Protein AF-A0A929HWM4-F1 (afdb_monomer)

Foldseek 3Di:
DDDQDDDDDDPDADDPVDPVDRVPDDDDDPVVVCVSVVNPPDDPDDDDDDPDPVCQVVVLVVVCVVVDPVDDRDTPCRVPVVVVVVVVVVVVVVVVVVVVVVVVVVVVLVVVLVVVCVVCVVVVVVCVVVPDDPVNVVVVSVVVSVVVVVVD

Solvent-accessible surface area (backbone atoms only — not comparable to full-atom values): 9614 Å² total; per-residue (Å²): 133,83,86,85,84,80,91,78,84,84,88,77,87,79,82,81,89,42,68,76,54,57,77,71,62,83,89,74,58,67,68,60,50,21,66,73,69,72,33,81,97,58,73,98,72,84,89,80,87,69,96,48,79,87,48,42,70,61,50,51,50,54,50,36,69,73,62,40,87,91,50,88,79,75,52,71,57,69,76,37,43,67,62,49,51,50,54,49,50,52,53,48,51,50,51,52,53,55,52,51,51,52,51,54,52,50,52,50,53,52,52,53,51,52,51,53,50,59,75,40,44,67,62,52,52,52,43,42,76,74,67,51,51,72,68,61,57,50,49,52,56,52,48,50,52,51,48,52,67,72,77,104

Structure (mmCIF, N/CA/C/O backbone):
data_AF-A0A929HWM4-F1
#
_entry.id   AF-A0A929HWM4-F1
#
loop_
_atom_site.group_PDB
_atom_site.id
_atom_site.type_symbol
_atom_site.label_atom_id
_atom_site.label_alt_id
_atom_site.label_comp_id
_atom_site.label_asym_id
_atom_site.label_entity_id
_atom_site.label_seq_id
_atom_site.pdbx_PDB_ins_code
_atom_site.Cartn_x
_atom_site.Cartn_y
_atom_site.Cartn_z
_atom_site.occupancy
_atom_site.B_iso_or_equiv
_atom_site.auth_seq_id
_atom_site.auth_comp_id
_atom_site.auth_asym_id
_atom_site.auth_atom_id
_atom_site.pdbx_PDB_model_num
ATOM 1 N N . MET A 1 1 ? 27.796 15.260 -32.710 1.00 50.62 1 MET A N 1
ATOM 2 C CA . MET A 1 1 ? 27.270 13.913 -33.028 1.00 50.62 1 MET A CA 1
ATOM 3 C C . MET A 1 1 ? 26.152 14.115 -34.040 1.00 50.62 1 MET A C 1
ATOM 5 O O . MET A 1 1 ? 25.249 14.884 -33.744 1.00 50.62 1 MET A O 1
ATOM 9 N N . VAL A 1 2 ? 26.267 13.577 -35.255 1.00 69.00 2 VAL A N 1
ATOM 10 C CA . VAL A 1 2 ? 25.276 13.821 -36.322 1.00 69.00 2 VAL A CA 1
ATOM 11 C C . VAL A 1 2 ? 24.051 12.937 -36.053 1.00 69.00 2 VAL A C 1
ATOM 13 O O . VAL A 1 2 ? 24.241 11.737 -35.830 1.00 69.00 2 VAL A O 1
ATOM 16 N N . PRO A 1 3 ? 22.820 13.478 -36.028 1.00 78.19 3 PRO A N 1
ATOM 17 C CA . PRO A 1 3 ? 21.625 12.662 -35.862 1.00 78.19 3 PRO A CA 1
ATOM 18 C C . PRO A 1 3 ? 21.501 11.697 -37.042 1.00 78.19 3 PRO A C 1
ATOM 20 O O . PRO A 1 3 ? 21.547 12.097 -38.204 1.00 78.19 3 PRO A O 1
ATOM 23 N N . ARG A 1 4 ? 21.379 10.402 -36.743 1.00 76.94 4 ARG A N 1
ATOM 24 C CA . ARG A 1 4 ? 21.061 9.392 -37.752 1.00 76.94 4 ARG A CA 1
ATOM 25 C C . ARG A 1 4 ? 19.560 9.394 -37.983 1.00 76.94 4 ARG A C 1
ATOM 27 O O . ARG A 1 4 ? 18.789 9.393 -37.030 1.00 76.94 4 ARG A O 1
ATOM 34 N N . SER A 1 5 ? 19.157 9.348 -39.243 1.00 84.31 5 SER A N 1
ATOM 35 C CA . SER A 1 5 ? 17.751 9.323 -39.634 1.00 84.31 5 SER A CA 1
ATOM 36 C C . SER A 1 5 ? 17.528 8.189 -40.623 1.00 84.31 5 SER A C 1
ATOM 38 O O . SER A 1 5 ? 18.318 7.993 -41.545 1.00 84.31 5 SER A O 1
ATOM 40 N N . LYS A 1 6 ? 16.457 7.424 -40.421 1.00 86.31 6 LYS A N 1
ATOM 41 C CA . LYS A 1 6 ? 15.997 6.367 -41.324 1.00 86.31 6 LYS A CA 1
ATOM 42 C C . LYS A 1 6 ? 14.483 6.503 -41.447 1.00 86.31 6 LYS A C 1
ATOM 44 O O . LYS A 1 6 ? 13.822 6.838 -40.467 1.00 86.31 6 LYS A O 1
ATOM 49 N N . ARG A 1 7 ? 13.949 6.309 -42.653 1.00 89.19 7 ARG A N 1
ATOM 50 C CA . ARG A 1 7 ? 12.501 6.337 -42.891 1.00 89.19 7 ARG A CA 1
ATOM 51 C C . ARG A 1 7 ? 11.896 4.993 -42.491 1.00 89.19 7 ARG A C 1
ATOM 53 O O . ARG A 1 7 ? 12.480 3.954 -42.790 1.00 89.19 7 ARG A O 1
ATOM 60 N N . PHE A 1 8 ? 10.740 5.041 -41.841 1.00 89.81 8 PHE A N 1
ATOM 61 C CA . PHE A 1 8 ? 9.942 3.883 -41.450 1.00 89.81 8 PHE A CA 1
ATOM 62 C C . PHE A 1 8 ? 8.491 4.113 -41.872 1.00 89.81 8 PHE A C 1
ATOM 64 O O . PHE A 1 8 ? 8.043 5.258 -41.935 1.00 89.81 8 PHE A O 1
ATOM 71 N N . GLU A 1 9 ? 7.779 3.031 -42.163 1.00 92.12 9 GLU A N 1
ATOM 72 C CA . GLU A 1 9 ? 6.338 3.053 -42.404 1.00 92.12 9 GLU A CA 1
ATOM 73 C C . GLU A 1 9 ? 5.593 2.841 -41.082 1.00 92.12 9 GLU A C 1
ATOM 75 O O . GLU A 1 9 ? 5.966 1.979 -40.282 1.00 92.12 9 GLU A O 1
ATOM 80 N N . VAL A 1 10 ? 4.556 3.642 -40.836 1.00 92.25 10 VAL A N 1
ATOM 81 C CA . VAL A 1 10 ? 3.729 3.527 -39.630 1.00 92.25 10 VAL A CA 1
ATOM 82 C C . VAL A 1 10 ? 2.651 2.480 -39.880 1.00 92.25 10 VAL A C 1
ATOM 84 O O . VAL A 1 10 ? 1.730 2.707 -40.656 1.00 92.25 10 VAL A O 1
ATOM 87 N N . VAL A 1 11 ? 2.762 1.340 -39.200 1.00 93.44 11 VAL A N 1
ATOM 88 C CA . VAL A 1 11 ? 1.826 0.207 -39.339 1.00 93.44 11 VAL A CA 1
ATOM 89 C C . VAL A 1 11 ? 0.707 0.204 -38.292 1.00 93.44 11 VAL A C 1
ATOM 91 O O . VAL A 1 11 ? -0.231 -0.581 -38.395 1.00 93.44 11 VAL A O 1
ATOM 94 N N . GLY A 1 12 ? 0.794 1.061 -37.271 1.00 90.75 12 GLY A N 1
ATOM 95 C CA . GLY A 1 12 ? -0.195 1.143 -36.202 1.00 90.75 12 GLY A CA 1
ATOM 96 C C . GLY A 1 12 ? 0.139 2.215 -35.169 1.00 90.75 12 GLY A C 1
ATOM 97 O O . GLY A 1 12 ? 1.281 2.663 -35.065 1.00 90.75 12 GLY A O 1
ATOM 98 N N . ILE A 1 13 ? -0.879 2.609 -34.409 1.00 90.00 13 ILE A N 1
ATOM 99 C CA . ILE A 1 13 ? -0.792 3.545 -33.286 1.00 90.00 13 ILE A CA 1
ATOM 100 C C . IL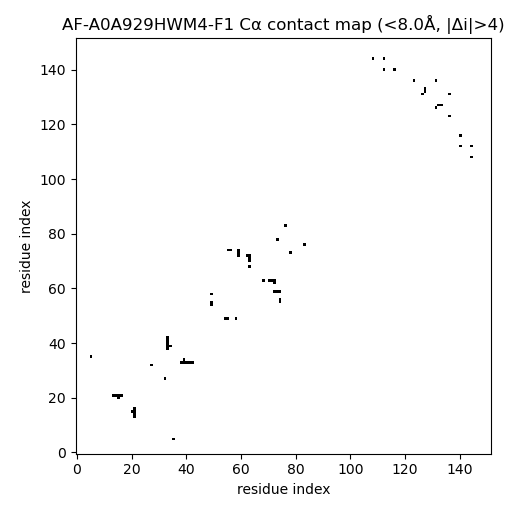E A 1 13 ? -1.372 2.821 -32.069 1.00 90.00 13 ILE A C 1
ATOM 102 O O . ILE A 1 13 ? -2.343 2.074 -32.204 1.00 90.00 13 ILE A O 1
ATOM 106 N N . PHE A 1 14 ? -0.756 3.002 -30.905 1.00 88.19 14 PHE A N 1
ATOM 107 C CA . PHE A 1 14 ? -1.223 2.436 -29.643 1.00 88.19 14 PHE A CA 1
ATOM 108 C C . PHE A 1 14 ? -1.556 3.562 -28.660 1.00 88.19 14 PHE A C 1
ATOM 110 O O . PHE A 1 14 ? -1.014 4.658 -28.771 1.00 88.19 14 PHE A O 1
ATOM 117 N N . ASP A 1 15 ? -2.444 3.262 -27.717 1.00 87.19 15 ASP A N 1
ATOM 118 C CA . ASP A 1 15 ? -2.804 4.129 -26.597 1.00 87.19 15 ASP A CA 1
ATOM 119 C C . ASP A 1 15 ? -2.548 3.341 -25.308 1.00 87.19 15 ASP A C 1
ATOM 121 O O . ASP A 1 15 ? -3.101 2.253 -25.109 1.00 87.19 15 ASP A O 1
ATOM 125 N N . SER A 1 16 ? -1.636 3.842 -24.476 1.00 79.94 16 SER A N 1
ATOM 126 C CA . SER A 1 16 ? -1.297 3.243 -23.183 1.00 79.94 16 SER A CA 1
ATOM 127 C C . SER A 1 16 ? -2.117 3.813 -22.020 1.00 79.94 1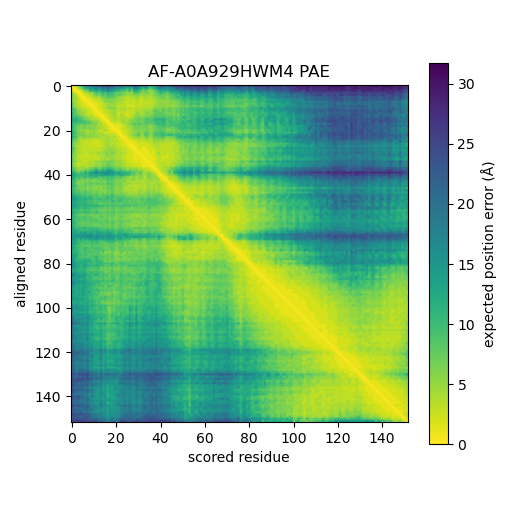6 SER A C 1
ATOM 129 O O . SER A 1 16 ? -2.003 3.320 -20.896 1.00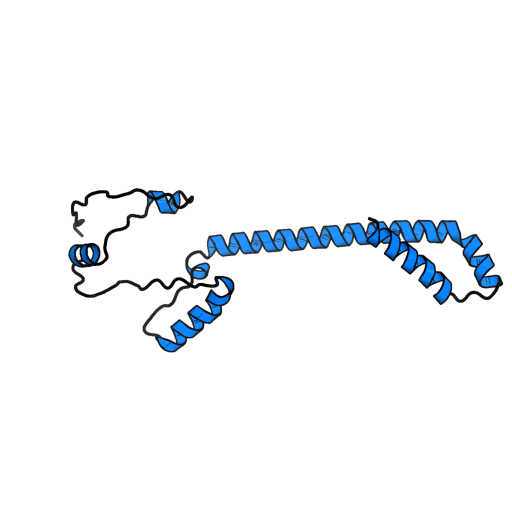 79.94 16 SER A O 1
ATOM 131 N N . GLY A 1 17 ? -2.936 4.841 -22.263 1.00 80.75 17 GLY A N 1
ATOM 132 C CA . GLY A 1 17 ? -3.660 5.611 -21.254 1.00 80.75 17 GLY A CA 1
ATOM 133 C C . GLY A 1 17 ? -2.772 6.585 -20.474 1.00 80.75 17 GLY A C 1
ATOM 134 O O . GLY A 1 17 ? -3.241 7.222 -19.529 1.00 80.75 17 GLY A O 1
ATOM 135 N N . MET A 1 18 ? -1.490 6.704 -20.837 1.00 76.69 18 MET A N 1
ATOM 136 C CA . MET A 1 18 ? -0.522 7.592 -20.200 1.00 76.69 18 MET A CA 1
ATOM 137 C C . MET A 1 18 ? 0.156 8.478 -21.248 1.00 76.69 18 MET A C 1
ATOM 139 O O . MET A 1 18 ? 1.064 8.050 -21.956 1.00 76.69 18 MET A O 1
ATOM 143 N N . TYR A 1 19 ? -0.210 9.762 -21.254 1.00 78.62 19 TYR A N 1
ATOM 144 C CA . TYR A 1 19 ? 0.280 10.754 -22.220 1.00 78.62 19 TYR A CA 1
ATOM 145 C C . TYR A 1 19 ? 1.812 10.802 -22.360 1.00 78.62 19 TYR A C 1
ATOM 147 O O . TYR A 1 19 ? 2.344 10.940 -23.462 1.00 78.62 19 TYR A O 1
ATOM 155 N N . GLU A 1 20 ? 2.546 10.672 -21.253 1.00 75.00 20 GLU A N 1
ATOM 156 C CA . GLU A 1 20 ? 4.016 10.680 -21.261 1.00 75.00 20 GLU A CA 1
ATOM 157 C C . GLU A 1 20 ? 4.609 9.515 -22.065 1.00 75.00 20 GLU A C 1
ATOM 159 O O . GLU A 1 20 ? 5.645 9.678 -22.708 1.00 75.00 20 GLU A O 1
ATOM 164 N N . TYR A 1 21 ? 3.952 8.354 -22.067 1.00 78.19 21 TYR A N 1
ATOM 165 C CA . TYR A 1 21 ? 4.379 7.185 -22.832 1.00 78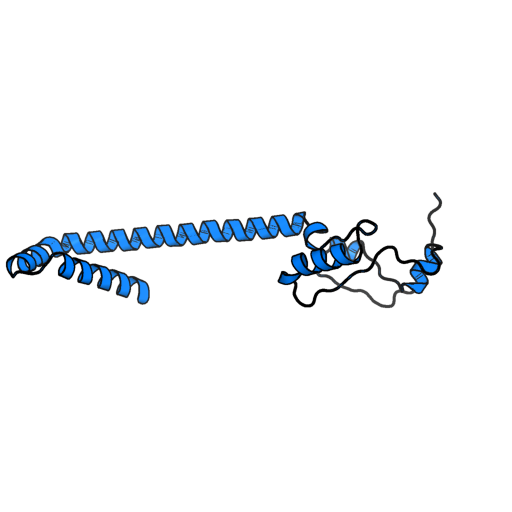.19 21 TYR A CA 1
ATOM 166 C C . TYR A 1 21 ? 3.999 7.341 -24.301 1.00 78.19 21 TYR A C 1
ATOM 168 O O . TYR A 1 21 ? 4.854 7.188 -25.172 1.00 78.19 21 TYR A O 1
ATOM 176 N N . ASP A 1 22 ? 2.754 7.727 -24.571 1.00 83.56 22 ASP A N 1
ATOM 177 C CA . ASP A 1 22 ? 2.230 7.816 -25.938 1.00 83.56 22 ASP A CA 1
ATOM 178 C C . ASP A 1 22 ? 2.922 8.915 -26.761 1.00 83.56 22 ASP A C 1
ATOM 180 O O . ASP A 1 22 ? 3.105 8.775 -27.968 1.00 83.56 22 ASP A O 1
ATOM 184 N N . SER A 1 23 ? 3.366 9.997 -26.113 1.00 83.44 23 SER A N 1
ATOM 185 C CA . SER A 1 23 ? 4.059 11.107 -26.786 1.00 83.44 23 SER A CA 1
ATOM 186 C C . SER A 1 23 ? 5.557 10.880 -27.014 1.00 83.44 23 SER A C 1
ATOM 188 O O . SER A 1 23 ? 6.162 11.602 -27.809 1.00 83.44 23 SER A O 1
ATOM 190 N N . SER A 1 24 ? 6.177 9.906 -26.337 1.00 84.94 24 SER A N 1
ATOM 191 C CA . SER A 1 24 ? 7.639 9.737 -26.338 1.00 84.94 24 SER A CA 1
ATOM 192 C C . SER A 1 24 ? 8.139 8.382 -26.843 1.00 84.94 24 SER A C 1
ATOM 194 O O . SER A 1 24 ? 9.334 8.246 -27.124 1.00 84.94 24 SER A O 1
ATOM 196 N N . LEU A 1 25 ? 7.263 7.385 -26.991 1.00 86.44 25 LEU A N 1
ATOM 197 C CA . LEU A 1 25 ? 7.644 6.030 -27.381 1.00 86.44 25 LEU A CA 1
ATOM 198 C C . LEU A 1 25 ? 7.246 5.697 -28.816 1.00 86.44 25 LEU A C 1
ATOM 200 O O . LEU A 1 25 ? 6.129 5.932 -29.261 1.00 86.44 25 LEU A O 1
ATOM 204 N N . ALA A 1 26 ? 8.171 5.049 -29.517 1.00 88.94 26 ALA A N 1
ATOM 205 C CA . ALA A 1 26 ? 7.922 4.402 -30.794 1.00 88.94 26 ALA A CA 1
ATOM 206 C C . ALA A 1 26 ? 8.525 2.995 -30.765 1.00 88.94 26 ALA A C 1
ATOM 208 O O . ALA A 1 26 ? 9.640 2.797 -30.274 1.00 88.94 26 ALA A O 1
ATOM 209 N N . TYR A 1 27 ? 7.798 2.023 -31.314 1.00 89.25 27 TYR A N 1
ATOM 210 C CA . TYR A 1 27 ? 8.259 0.643 -31.423 1.00 89.25 27 TYR A CA 1
ATOM 211 C C . TYR A 1 27 ? 8.674 0.331 -32.859 1.00 89.25 27 TYR A C 1
ATOM 213 O O . TYR A 1 27 ? 7.988 0.681 -33.815 1.00 89.25 27 TYR A O 1
ATOM 221 N N . ILE A 1 28 ? 9.799 -0.364 -32.998 1.00 91.50 28 ILE A N 1
ATOM 222 C CA . ILE A 1 28 ? 10.292 -0.920 -34.260 1.00 91.50 28 ILE A CA 1
ATOM 223 C C . ILE A 1 28 ? 10.739 -2.362 -34.019 1.00 91.50 28 ILE A C 1
ATOM 225 O O . ILE A 1 28 ? 11.000 -2.753 -32.879 1.00 91.50 28 ILE A O 1
ATOM 229 N N . SER A 1 29 ? 10.848 -3.166 -35.079 1.00 90.31 29 SER A N 1
ATOM 230 C CA . SER A 1 29 ? 11.395 -4.517 -34.936 1.00 90.31 29 SER A CA 1
ATOM 231 C C . SER A 1 29 ? 12.845 -4.471 -34.439 1.00 90.31 29 SER A C 1
ATOM 233 O O . SER A 1 29 ? 13.611 -3.568 -34.787 1.00 90.31 29 SER A O 1
ATOM 235 N N . LEU A 1 30 ? 13.232 -5.463 -33.630 1.00 88.69 30 LEU A N 1
ATOM 236 C CA . LEU A 1 30 ? 14.581 -5.551 -33.064 1.00 88.69 30 LEU A CA 1
ATOM 237 C C . LEU A 1 30 ? 15.659 -5.558 -34.157 1.00 88.69 30 LEU A C 1
ATOM 239 O O . LEU A 1 30 ? 16.656 -4.857 -34.029 1.00 88.69 30 LEU A O 1
ATOM 243 N N . ASP A 1 31 ? 15.419 -6.293 -35.241 1.00 88.69 31 ASP A N 1
ATOM 244 C CA . ASP A 1 31 ? 16.302 -6.361 -36.407 1.00 88.69 31 ASP A CA 1
ATOM 245 C C . ASP A 1 31 ? 16.545 -4.967 -37.022 1.00 88.69 31 ASP A C 1
ATOM 247 O O . ASP A 1 31 ? 17.683 -4.504 -37.151 1.00 88.69 31 ASP A O 1
ATOM 251 N N . ASN A 1 32 ? 15.468 -4.210 -37.258 1.00 89.06 32 ASN A N 1
ATOM 252 C CA . ASN A 1 32 ? 15.560 -2.840 -37.755 1.00 89.06 32 ASN A CA 1
ATOM 253 C C . ASN A 1 32 ? 16.291 -1.906 -36.780 1.00 89.06 32 ASN A C 1
ATOM 255 O O . ASN A 1 32 ? 17.065 -1.049 -37.222 1.00 89.06 32 ASN A O 1
ATOM 259 N N . ALA A 1 33 ? 16.069 -2.064 -35.472 1.00 88.62 33 ALA A N 1
ATOM 260 C CA . ALA A 1 33 ? 16.758 -1.295 -34.438 1.00 88.62 33 ALA A CA 1
ATOM 261 C C . ALA A 1 33 ? 18.265 -1.595 -34.411 1.00 88.62 33 ALA A C 1
ATOM 263 O O . ALA A 1 33 ? 19.078 -0.673 -34.328 1.00 88.62 33 ALA A O 1
ATOM 264 N N . GLN A 1 34 ? 18.650 -2.868 -34.527 1.00 89.38 34 GLN A N 1
ATOM 265 C CA . GLN A 1 34 ? 20.044 -3.315 -34.572 1.00 89.38 34 GLN A CA 1
ATOM 266 C C . GLN A 1 34 ? 20.775 -2.756 -35.793 1.00 89.38 34 GLN A C 1
ATOM 268 O O . GLN A 1 34 ? 21.866 -2.192 -35.651 1.00 89.38 34 GLN A O 1
ATOM 273 N N . HIS A 1 35 ? 20.145 -2.822 -36.969 1.00 87.12 35 HIS A N 1
ATOM 274 C CA . HIS A 1 35 ? 20.670 -2.222 -38.193 1.00 87.12 35 HIS A CA 1
ATOM 275 C C . HIS A 1 35 ? 20.798 -0.697 -38.091 1.00 87.12 35 HIS A C 1
ATOM 277 O O . HIS A 1 35 ? 21.799 -0.134 -38.525 1.00 87.12 35 HIS A O 1
ATOM 283 N N . PHE A 1 36 ? 19.819 -0.012 -37.495 1.00 86.50 36 PHE A N 1
ATOM 284 C CA . PHE A 1 36 ? 19.851 1.444 -37.329 1.00 86.50 36 PHE A CA 1
ATOM 285 C C . PHE A 1 36 ? 20.948 1.912 -36.353 1.00 86.50 36 PHE A C 1
ATOM 287 O O . PHE A 1 36 ? 21.641 2.907 -36.601 1.00 86.50 36 PHE A O 1
ATOM 294 N N . LEU A 1 37 ? 21.148 1.169 -35.261 1.00 84.94 37 LEU A N 1
ATOM 295 C CA . LEU A 1 37 ? 22.121 1.475 -34.209 1.00 84.94 37 LEU A CA 1
ATOM 296 C C . LEU A 1 37 ? 23.534 0.930 -34.488 1.00 84.94 37 LEU A C 1
ATOM 298 O O . LEU A 1 37 ? 24.415 1.111 -33.649 1.00 84.94 37 LEU A O 1
ATOM 302 N N . ASN A 1 38 ? 23.772 0.285 -35.639 1.00 83.62 38 ASN A N 1
ATOM 303 C CA . ASN A 1 38 ? 25.013 -0.440 -35.959 1.00 83.62 38 ASN A CA 1
ATOM 304 C C . ASN A 1 38 ? 25.427 -1.444 -34.865 1.00 83.62 38 ASN A C 1
ATOM 306 O O . ASN A 1 38 ? 26.610 -1.598 -34.560 1.00 83.62 38 ASN A O 1
ATOM 310 N N . LYS A 1 39 ? 24.455 -2.118 -34.249 1.00 80.06 39 LYS A N 1
ATOM 311 C CA . LYS A 1 39 ? 24.692 -3.127 -33.212 1.00 80.06 39 LYS A CA 1
ATOM 312 C C . LYS A 1 39 ? 24.250 -4.493 -33.713 1.00 80.06 39 LYS A C 1
ATOM 314 O O . LYS A 1 39 ? 23.148 -4.940 -33.416 1.00 80.06 39 LYS A O 1
ATOM 319 N N . SER A 1 40 ? 25.118 -5.149 -34.477 1.00 77.00 40 SER A N 1
ATOM 320 C CA . SER A 1 40 ? 24.863 -6.499 -34.982 1.00 77.00 40 SER A CA 1
ATOM 321 C C . SER A 1 40 ? 24.803 -7.496 -33.823 1.00 77.00 40 SER A C 1
ATOM 323 O O . SER A 1 40 ? 25.749 -7.591 -33.042 1.00 77.00 40 SER A O 1
ATOM 325 N N . ASN A 1 41 ? 23.696 -8.235 -33.716 1.00 81.06 41 ASN A N 1
ATOM 326 C CA . ASN A 1 41 ? 23.499 -9.312 -32.740 1.00 81.06 41 ASN A CA 1
ATOM 327 C C . ASN A 1 41 ? 23.647 -8.903 -31.256 1.00 81.06 41 ASN A C 1
ATOM 329 O O . ASN A 1 41 ? 24.045 -9.709 -30.417 1.00 81.06 41 ASN A O 1
ATOM 333 N N . ALA A 1 42 ? 23.331 -7.651 -30.911 1.00 82.75 42 ALA A N 1
ATOM 334 C CA . ALA A 1 42 ? 23.348 -7.176 -29.528 1.00 82.75 42 ALA A CA 1
ATOM 335 C C . ALA A 1 42 ? 22.016 -6.520 -29.147 1.00 82.75 42 ALA A C 1
ATOM 337 O O . ALA A 1 42 ? 21.407 -5.806 -29.945 1.00 82.75 42 ALA A O 1
ATOM 338 N N . ALA A 1 43 ? 21.574 -6.743 -27.909 1.00 84.62 43 ALA A N 1
ATOM 339 C CA . ALA A 1 43 ? 20.423 -6.073 -27.312 1.00 84.62 43 ALA A CA 1
ATOM 340 C C . ALA A 1 43 ? 20.890 -5.184 -26.154 1.00 84.62 43 ALA A C 1
ATOM 342 O O . ALA A 1 43 ? 21.776 -5.557 -25.387 1.00 84.62 43 ALA A O 1
ATOM 343 N N . THR A 1 44 ? 20.294 -3.999 -26.023 1.00 85.62 44 THR A N 1
ATOM 344 C CA . THR A 1 44 ? 20.608 -3.073 -24.920 1.00 85.62 44 THR A CA 1
ATOM 345 C C . THR A 1 44 ? 20.064 -3.580 -23.581 1.00 85.62 44 THR A C 1
ATOM 347 O O . THR A 1 44 ? 20.628 -3.286 -22.531 1.00 85.62 44 THR A O 1
ATOM 350 N N . GLY A 1 45 ? 18.980 -4.355 -23.612 1.00 86.44 45 GLY A N 1
ATOM 351 C CA . GLY A 1 45 ? 18.354 -4.945 -22.439 1.00 86.44 45 GLY A CA 1
ATOM 352 C C . GLY A 1 45 ? 17.362 -6.033 -22.829 1.00 86.44 45 GLY A C 1
ATOM 353 O O . GLY A 1 45 ? 16.985 -6.153 -23.995 1.00 86.44 45 GLY A O 1
ATOM 354 N N . ILE A 1 46 ? 16.963 -6.827 -21.839 1.00 87.12 46 ILE A N 1
ATOM 355 C CA . ILE A 1 46 ? 15.943 -7.866 -21.971 1.00 87.12 46 ILE A CA 1
ATOM 356 C C . ILE A 1 46 ? 14.836 -7.525 -20.981 1.00 87.12 46 ILE A C 1
ATOM 358 O O . ILE A 1 46 ? 15.098 -7.379 -19.786 1.00 87.12 46 ILE A O 1
ATOM 362 N N . GLU A 1 47 ? 13.611 -7.404 -21.478 1.00 88.12 47 GLU A N 1
ATOM 363 C CA . GLU A 1 47 ? 12.431 -7.224 -20.642 1.00 88.12 47 GLU A CA 1
ATOM 364 C C . GLU A 1 47 ? 11.812 -8.587 -20.320 1.00 88.12 47 GLU A C 1
ATOM 366 O O . GLU A 1 47 ? 11.636 -9.433 -21.197 1.00 88.12 47 GLU A O 1
ATOM 371 N N . VAL A 1 48 ? 11.493 -8.815 -19.046 1.00 87.12 48 VAL A N 1
ATOM 372 C CA . VAL A 1 48 ? 10.893 -10.067 -18.577 1.00 87.12 48 VAL A CA 1
ATOM 373 C C . VAL A 1 48 ? 9.535 -9.759 -17.966 1.00 87.12 48 VAL A C 1
ATOM 375 O O . VAL A 1 48 ? 9.443 -9.165 -16.891 1.00 87.12 48 VAL A O 1
ATOM 378 N N . LYS A 1 49 ? 8.470 -10.207 -18.631 1.00 87.31 49 LYS A N 1
ATOM 379 C CA . LYS A 1 49 ? 7.101 -10.056 -18.136 1.00 87.31 49 LYS A CA 1
ATOM 380 C C . LYS A 1 49 ? 6.792 -11.126 -17.089 1.00 87.31 49 LYS A C 1
ATOM 382 O O . LYS A 1 49 ? 6.757 -12.318 -17.389 1.00 87.31 49 LYS A O 1
ATOM 387 N N . ALA A 1 50 ? 6.547 -10.704 -15.851 1.00 86.88 50 ALA A N 1
ATOM 388 C CA . ALA A 1 50 ? 6.110 -11.603 -14.787 1.00 86.88 50 ALA A CA 1
ATOM 389 C C . ALA A 1 50 ? 4.610 -11.922 -14.916 1.00 86.88 50 ALA A C 1
ATOM 391 O O . ALA A 1 50 ? 3.804 -11.033 -15.179 1.00 86.88 50 ALA A O 1
ATOM 392 N N . LYS A 1 51 ? 4.223 -13.184 -14.672 1.00 87.44 51 LYS A N 1
ATOM 393 C CA . LYS A 1 51 ? 2.804 -13.593 -14.601 1.00 87.44 51 LYS A CA 1
ATOM 394 C C . LYS A 1 51 ? 2.097 -13.041 -13.357 1.00 87.44 51 LYS A C 1
ATOM 396 O O . LYS A 1 51 ? 0.904 -12.776 -13.398 1.00 87.44 51 LYS A O 1
ATOM 401 N N . ASP A 1 52 ? 2.837 -12.895 -12.260 1.00 86.44 52 ASP A N 1
ATOM 402 C CA . ASP A 1 52 ? 2.338 -12.412 -10.973 1.00 86.44 52 ASP A CA 1
ATOM 403 C C . ASP A 1 52 ? 3.150 -11.187 -10.540 1.00 86.44 52 ASP A C 1
ATOM 405 O O . ASP A 1 52 ? 4.358 -11.284 -10.291 1.00 86.44 52 ASP A O 1
ATOM 409 N N . ILE A 1 53 ? 2.478 -10.035 -10.457 1.00 81.75 53 ILE A N 1
ATOM 410 C CA . ILE A 1 53 ? 3.108 -8.751 -10.140 1.00 81.75 53 ILE A CA 1
ATOM 411 C C . ILE A 1 53 ? 3.613 -8.696 -8.689 1.00 81.75 53 ILE A C 1
ATOM 413 O O . ILE A 1 53 ? 4.605 -8.023 -8.399 1.00 81.75 53 ILE A O 1
ATOM 417 N N . TYR A 1 54 ? 2.998 -9.455 -7.775 1.00 83.25 54 TYR A N 1
ATOM 418 C CA . TYR A 1 54 ? 3.365 -9.485 -6.357 1.00 83.25 54 TYR A CA 1
ATOM 419 C C . TYR A 1 54 ? 4.651 -10.277 -6.109 1.00 83.25 54 TYR A C 1
ATOM 421 O O . TYR A 1 54 ? 5.361 -10.037 -5.130 1.00 83.25 54 TYR A O 1
ATOM 429 N N . LYS A 1 55 ? 5.005 -11.184 -7.024 1.00 87.06 55 LYS A N 1
ATOM 430 C CA . LYS A 1 55 ? 6.231 -11.994 -6.952 1.00 87.06 55 LYS A CA 1
ATOM 431 C C . LYS A 1 55 ? 7.434 -11.342 -7.625 1.00 87.06 55 LYS A C 1
ATOM 433 O O . LYS A 1 55 ? 8.516 -11.928 -7.622 1.00 87.06 55 LYS A O 1
ATOM 438 N N . ILE A 1 56 ? 7.294 -10.125 -8.150 1.00 87.50 56 ILE A N 1
ATOM 439 C CA . ILE A 1 56 ? 8.357 -9.453 -8.906 1.00 87.50 56 ILE A CA 1
ATOM 440 C C . ILE A 1 56 ? 9.629 -9.268 -8.084 1.00 87.50 56 ILE A C 1
ATOM 442 O O . ILE A 1 56 ? 10.702 -9.571 -8.587 1.00 87.50 56 ILE A O 1
ATOM 446 N N . LYS A 1 57 ? 9.539 -8.895 -6.801 1.00 86.56 57 LYS A N 1
ATOM 447 C CA . LYS A 1 57 ? 10.742 -8.763 -5.955 1.00 86.56 57 LYS A CA 1
ATOM 448 C C . LYS A 1 57 ? 11.519 -10.075 -5.833 1.00 86.56 57 LYS A C 1
ATOM 450 O O . LYS A 1 57 ? 12.746 -10.084 -5.897 1.00 86.56 57 LYS A O 1
ATOM 455 N N . GLN A 1 58 ? 10.805 -11.190 -5.673 1.00 88.62 58 GLN A N 1
ATOM 456 C CA . GLN A 1 58 ? 11.415 -12.517 -5.574 1.00 88.62 58 GLN A CA 1
ATOM 457 C C . GLN A 1 58 ? 11.994 -12.958 -6.923 1.00 88.62 58 GLN A C 1
ATOM 459 O O . GLN A 1 58 ? 13.095 -13.501 -6.972 1.00 88.62 58 GLN A O 1
ATOM 464 N N . LEU A 1 59 ? 11.280 -12.692 -8.020 1.00 89.44 59 LEU A N 1
ATOM 465 C CA . LEU A 1 59 ? 11.732 -13.003 -9.373 1.00 89.44 59 LEU A CA 1
ATOM 466 C C . LEU A 1 59 ? 12.991 -12.208 -9.742 1.00 89.44 59 LEU A C 1
ATOM 468 O O . LEU A 1 59 ? 13.981 -12.808 -10.150 1.00 89.44 59 LEU A O 1
ATOM 472 N N . SER A 1 60 ? 12.991 -10.892 -9.525 1.00 87.94 60 SER A N 1
ATOM 473 C CA . SER A 1 60 ? 14.140 -10.017 -9.775 1.00 87.94 60 SER A CA 1
ATOM 474 C C . SER A 1 60 ? 15.363 -10.446 -8.973 1.00 87.94 60 SER A C 1
ATOM 476 O O . SER A 1 60 ? 16.465 -10.481 -9.517 1.00 87.94 60 SER A O 1
ATOM 478 N N . LYS A 1 61 ? 15.180 -10.857 -7.709 1.00 88.69 61 LYS A N 1
ATOM 479 C CA . LYS A 1 61 ? 16.264 -11.410 -6.885 1.00 88.69 61 LYS A CA 1
ATOM 480 C C . LYS A 1 61 ? 16.839 -12.696 -7.488 1.00 88.69 61 LYS A C 1
ATOM 482 O O . LYS A 1 61 ? 18.047 -12.775 -7.675 1.00 88.69 61 LYS A O 1
ATOM 487 N N . ARG A 1 62 ? 15.990 -13.655 -7.876 1.00 89.44 62 ARG A N 1
ATOM 488 C CA . ARG A 1 62 ? 16.427 -14.914 -8.515 1.00 89.44 62 ARG A CA 1
ATOM 489 C C . ARG A 1 62 ? 17.155 -14.680 -9.840 1.00 89.44 62 ARG A C 1
ATOM 491 O O . ARG A 1 62 ? 18.132 -15.363 -10.132 1.00 89.44 62 ARG A O 1
ATOM 498 N N . ILE A 1 63 ? 16.680 -13.730 -10.646 1.00 88.94 63 ILE A N 1
ATOM 499 C CA . ILE A 1 63 ? 17.318 -13.354 -11.915 1.00 88.94 63 ILE A CA 1
ATOM 500 C C . ILE A 1 63 ? 18.691 -12.728 -11.647 1.00 88.94 63 ILE A C 1
ATOM 502 O O . ILE A 1 63 ? 19.671 -13.113 -12.280 1.00 88.94 63 ILE A O 1
ATOM 506 N N . LYS A 1 64 ? 18.780 -11.820 -10.670 1.00 88.50 64 LYS A N 1
ATOM 507 C CA . LYS A 1 64 ? 20.034 -11.174 -10.265 1.00 88.50 64 LYS A CA 1
ATOM 508 C C . LYS A 1 64 ? 21.063 -12.181 -9.747 1.00 88.50 64 LYS A C 1
ATOM 510 O O . LYS A 1 64 ? 22.224 -12.107 -10.125 1.00 88.50 64 LYS A O 1
ATOM 515 N N . GLU A 1 65 ? 20.635 -13.146 -8.935 1.00 89.31 65 GLU A N 1
ATOM 516 C CA . GLU A 1 65 ? 21.499 -14.221 -8.429 1.00 89.31 65 GLU A CA 1
ATOM 517 C C . GLU A 1 65 ? 22.027 -15.124 -9.552 1.00 89.31 65 GLU A C 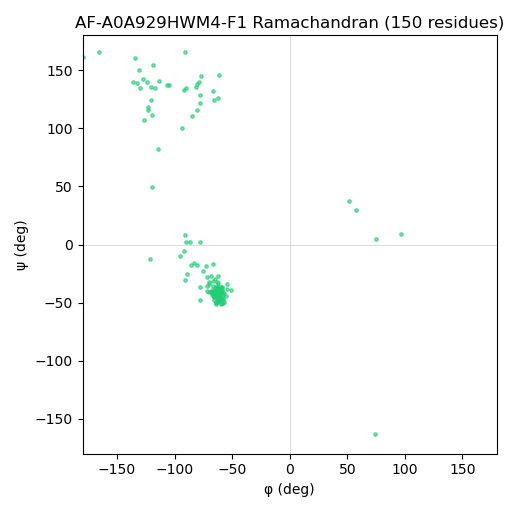1
ATOM 519 O O . GLU A 1 65 ? 23.179 -15.542 -9.502 1.00 89.31 65 GLU A O 1
ATOM 524 N N . ARG A 1 66 ? 21.222 -15.391 -10.590 1.00 88.81 66 ARG A N 1
ATOM 525 C CA . ARG A 1 66 ? 21.642 -16.218 -11.734 1.00 88.81 66 ARG A CA 1
ATOM 526 C C . ARG A 1 66 ? 22.543 -15.497 -12.736 1.00 88.81 66 ARG A C 1
ATOM 528 O O . ARG A 1 66 ? 23.412 -16.137 -13.314 1.00 88.81 66 ARG A O 1
ATOM 535 N N . LEU A 1 67 ? 22.315 -14.207 -12.980 1.00 85.56 67 LEU A N 1
ATOM 536 C CA . LEU A 1 67 ? 23.076 -13.417 -13.959 1.00 85.56 67 LEU A CA 1
ATOM 537 C C . LEU A 1 67 ? 24.367 -12.818 -13.379 1.00 85.56 67 LEU A C 1
ATOM 539 O O . LEU A 1 67 ? 25.252 -12.425 -14.138 1.00 85.56 67 LEU A O 1
ATOM 543 N N . GLY A 1 68 ? 24.488 -12.741 -12.051 1.00 83.12 68 GLY A N 1
ATOM 544 C CA . GLY A 1 68 ? 25.651 -12.167 -11.379 1.00 83.12 68 GLY A CA 1
ATOM 545 C C . GLY A 1 68 ? 25.718 -10.635 -11.464 1.00 83.12 68 GLY A C 1
ATOM 546 O O . GLY A 1 68 ? 24.732 -9.953 -11.735 1.00 83.12 68 GLY A O 1
ATOM 547 N N . ILE A 1 69 ? 26.904 -10.079 -11.191 1.00 79.69 69 ILE A N 1
ATOM 548 C CA . ILE A 1 69 ? 27.131 -8.625 -11.029 1.00 79.69 69 ILE A CA 1
ATOM 549 C C . ILE A 1 69 ? 27.265 -7.900 -12.382 1.00 79.69 69 ILE A C 1
ATOM 551 O O . ILE A 1 69 ? 27.077 -6.688 -12.459 1.00 79.69 69 ILE A O 1
ATOM 555 N N . SER A 1 70 ? 27.534 -8.633 -13.465 1.00 83.00 70 SER A N 1
ATOM 556 C CA . SER A 1 70 ? 27.716 -8.074 -14.812 1.00 83.00 70 SER A CA 1
ATOM 557 C C . SER A 1 70 ? 26.444 -7.456 -15.400 1.00 83.00 70 SER A C 1
ATOM 559 O O . SER A 1 70 ? 26.528 -6.674 -16.343 1.00 83.00 70 SER A O 1
ATOM 561 N N . TYR A 1 71 ? 25.272 -7.778 -14.843 1.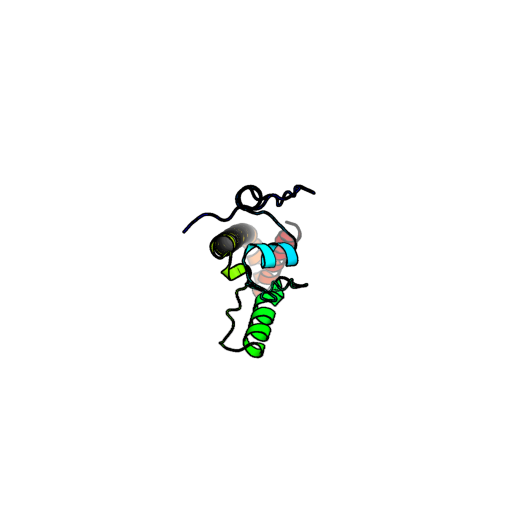00 83.19 71 TYR A N 1
ATOM 562 C CA . TYR A 1 71 ? 23.982 -7.290 -15.318 1.00 83.19 71 TYR A CA 1
ATOM 563 C C . TYR A 1 71 ? 23.244 -6.513 -14.232 1.00 83.19 71 TYR A C 1
ATOM 565 O O . TYR A 1 71 ? 23.125 -6.939 -13.082 1.00 83.19 71 TYR A O 1
ATOM 573 N N . ARG A 1 72 ? 22.678 -5.367 -14.617 1.00 85.25 72 ARG A N 1
ATOM 574 C CA . ARG A 1 72 ? 21.818 -4.574 -13.739 1.00 85.25 72 ARG A CA 1
ATOM 575 C C . ARG A 1 72 ? 20.361 -4.955 -13.965 1.00 85.25 72 ARG A C 1
ATOM 577 O O . ARG A 1 72 ? 19.726 -4.468 -14.893 1.00 85.25 72 ARG A O 1
ATOM 584 N N . VAL A 1 73 ? 19.831 -5.789 -13.080 1.00 87.50 73 VAL A N 1
ATOM 585 C CA . VAL A 1 73 ? 18.396 -6.088 -13.021 1.00 87.50 73 VAL A CA 1
ATOM 586 C C . VAL A 1 73 ? 17.691 -4.916 -12.339 1.00 87.50 73 VAL A C 1
ATOM 588 O O . VAL A 1 73 ? 18.051 -4.573 -11.214 1.00 87.50 73 VAL A O 1
ATOM 591 N N . ARG A 1 74 ? 16.727 -4.295 -13.025 1.00 86.88 74 ARG A N 1
ATOM 592 C CA . ARG A 1 74 ? 15.810 -3.296 -12.458 1.00 86.88 74 ARG A CA 1
ATOM 593 C C . ARG A 1 74 ? 14.399 -3.848 -12.544 1.00 86.88 74 ARG A C 1
ATOM 595 O O . ARG A 1 74 ? 14.030 -4.398 -13.578 1.00 86.88 74 ARG A O 1
ATOM 602 N N . ASP A 1 75 ? 13.634 -3.722 -11.471 1.00 87.06 75 ASP A N 1
ATOM 603 C CA . ASP A 1 75 ? 12.210 -4.045 -11.504 1.00 87.06 75 ASP A CA 1
ATOM 604 C C . ASP A 1 75 ? 11.366 -2.808 -11.858 1.00 87.06 75 ASP A C 1
ATOM 606 O O . ASP A 1 75 ? 11.850 -1.674 -11.830 1.00 87.06 75 ASP A O 1
ATOM 610 N N . TRP A 1 76 ? 10.095 -3.013 -12.214 1.00 82.69 76 TRP A N 1
ATOM 611 C CA . TRP A 1 76 ? 9.202 -1.905 -12.575 1.00 82.69 76 TRP A CA 1
ATOM 612 C C . TRP A 1 76 ? 8.978 -0.917 -11.415 1.00 82.69 76 TRP A C 1
ATOM 614 O O . TRP A 1 76 ? 8.734 0.262 -11.662 1.00 82.69 76 TRP A O 1
ATOM 624 N N . MET A 1 77 ? 9.092 -1.361 -10.154 1.00 81.31 77 MET A N 1
ATOM 625 C CA . MET A 1 77 ? 8.972 -0.483 -8.983 1.00 81.31 77 MET A CA 1
ATOM 626 C C . MET A 1 77 ? 10.195 0.431 -8.857 1.00 81.31 77 MET A C 1
ATOM 628 O O . MET A 1 77 ? 10.060 1.585 -8.460 1.00 81.3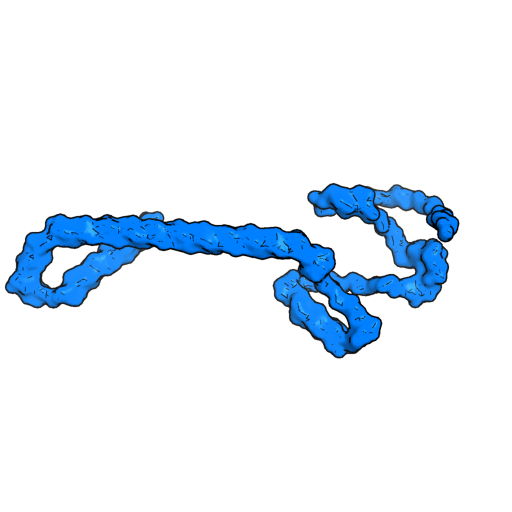1 77 MET A O 1
ATOM 632 N N . GLU A 1 78 ? 11.384 -0.059 -9.203 1.00 82.62 78 GLU A N 1
ATOM 633 C CA . GLU A 1 78 ? 12.620 0.718 -9.275 1.00 82.62 78 GLU A CA 1
ATOM 634 C C . GLU A 1 78 ? 12.622 1.665 -10.476 1.00 82.62 78 GLU A C 1
ATOM 636 O O . GLU A 1 78 ? 13.066 2.807 -10.347 1.00 82.62 78 GLU A O 1
ATOM 641 N N . MET A 1 79 ? 12.116 1.218 -11.630 1.00 82.12 79 MET A N 1
ATOM 642 C CA . MET A 1 79 ? 11.994 2.050 -12.832 1.00 82.12 79 MET A CA 1
ATOM 643 C C . MET A 1 79 ? 10.982 3.186 -12.641 1.00 82.12 79 MET A C 1
ATOM 645 O O . MET A 1 79 ? 11.231 4.300 -13.095 1.00 82.12 79 MET A O 1
ATOM 649 N N . HIS A 1 80 ? 9.896 2.939 -11.903 1.00 81.88 80 HIS A N 1
ATOM 650 C CA . HIS A 1 80 ? 8.823 3.907 -11.652 1.00 81.88 80 HIS A CA 1
ATOM 651 C C . HIS A 1 80 ? 8.662 4.212 -10.161 1.00 81.88 80 HIS A C 1
ATOM 653 O O . HIS A 1 80 ? 7.558 4.209 -9.613 1.00 81.88 80 HIS A O 1
ATOM 659 N N . LYS A 1 81 ? 9.782 4.517 -9.493 1.00 80.69 81 LYS A N 1
ATOM 660 C CA . LYS A 1 81 ? 9.824 4.770 -8.045 1.00 80.69 81 LYS A CA 1
ATOM 661 C C . LYS A 1 81 ? 8.848 5.859 -7.594 1.00 80.69 81 LYS A C 1
ATOM 663 O O . LYS A 1 81 ? 8.242 5.707 -6.538 1.00 80.69 81 LYS A O 1
ATOM 668 N N . ASN A 1 82 ? 8.680 6.922 -8.381 1.00 82.12 82 ASN A N 1
ATOM 669 C CA . ASN A 1 82 ? 7.774 8.027 -8.049 1.00 82.12 82 ASN A CA 1
ATOM 670 C C . ASN A 1 82 ? 6.309 7.575 -8.045 1.00 82.12 82 ASN A C 1
ATOM 672 O O . ASN A 1 82 ? 5.604 7.812 -7.067 1.00 82.12 82 ASN A O 1
ATOM 676 N N . LEU A 1 83 ? 5.885 6.849 -9.084 1.00 83.31 83 LEU A N 1
ATOM 677 C CA . LEU A 1 83 ? 4.538 6.284 -9.173 1.00 83.31 83 LEU A CA 1
ATOM 678 C C . LEU A 1 83 ? 4.280 5.301 -8.026 1.00 83.31 83 LEU A C 1
ATOM 680 O O . LEU A 1 83 ? 3.272 5.393 -7.331 1.00 83.31 83 LEU A O 1
ATOM 684 N N . TYR A 1 84 ? 5.220 4.385 -7.777 1.00 81.81 84 TYR A N 1
ATOM 685 C CA . TYR A 1 84 ? 5.082 3.415 -6.694 1.00 81.81 84 TYR A CA 1
ATOM 686 C C . TYR A 1 84 ? 5.050 4.084 -5.310 1.00 81.81 84 TYR A C 1
ATOM 688 O O . TYR A 1 84 ? 4.276 3.677 -4.442 1.00 81.81 84 TYR A O 1
ATOM 696 N N . ALA A 1 85 ? 5.871 5.115 -5.086 1.00 84.25 85 ALA A N 1
ATOM 697 C CA . ALA A 1 85 ? 5.867 5.880 -3.844 1.00 84.25 85 ALA A CA 1
ATOM 698 C C . ALA A 1 85 ? 4.531 6.603 -3.632 1.00 84.25 85 ALA A C 1
ATOM 700 O O . ALA A 1 85 ? 3.988 6.527 -2.531 1.00 84.25 85 ALA A O 1
ATOM 701 N N . ALA A 1 86 ? 3.980 7.224 -4.678 1.00 85.88 86 ALA A N 1
ATOM 702 C CA . ALA A 1 86 ? 2.669 7.865 -4.633 1.00 85.88 86 ALA A CA 1
ATOM 703 C C . ALA A 1 86 ? 1.561 6.861 -4.273 1.00 85.88 86 ALA A C 1
ATOM 705 O O . ALA A 1 86 ? 0.856 7.062 -3.287 1.00 85.88 86 ALA A O 1
ATOM 706 N N . LEU A 1 87 ? 1.495 5.718 -4.967 1.00 86.56 87 LEU A N 1
ATOM 707 C CA . LEU A 1 87 ? 0.523 4.652 -4.677 1.00 86.56 87 LEU A CA 1
ATOM 708 C C . LEU A 1 87 ? 0.664 4.093 -3.253 1.00 86.56 87 LEU A C 1
ATOM 710 O O . LEU A 1 87 ? -0.320 3.741 -2.601 1.00 86.56 87 LEU A O 1
ATOM 714 N N . LYS A 1 88 ? 1.897 3.981 -2.746 1.00 86.19 88 LYS A N 1
ATOM 715 C CA . LYS A 1 88 ? 2.143 3.534 -1.371 1.00 86.19 88 LYS A CA 1
ATOM 716 C C . LYS A 1 88 ? 1.648 4.564 -0.355 1.00 86.19 88 LYS A C 1
ATOM 718 O O . LYS A 1 88 ? 1.053 4.166 0.645 1.00 86.19 88 LYS A O 1
ATOM 723 N N . LEU A 1 89 ? 1.908 5.851 -0.588 1.00 90.69 89 LEU A N 1
ATOM 724 C CA . LEU A 1 89 ? 1.439 6.937 0.274 1.00 90.69 89 LEU A CA 1
ATOM 725 C C . LEU A 1 89 ? -0.087 7.000 0.299 1.00 90.69 89 LEU A C 1
ATOM 727 O O . LEU A 1 89 ? -0.661 7.079 1.379 1.00 90.69 89 LEU A O 1
ATOM 731 N N . GLU A 1 90 ? -0.731 6.869 -0.857 1.00 92.50 90 GLU A N 1
ATOM 732 C CA . GLU A 1 90 ? -2.188 6.81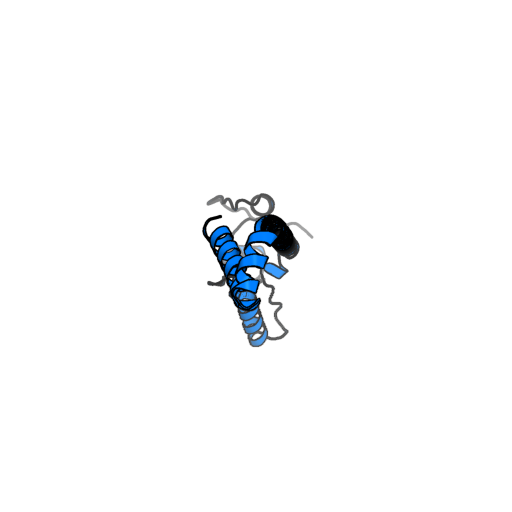6 -0.974 1.00 92.50 90 GLU A CA 1
ATOM 733 C C . GLU A 1 90 ? -2.778 5.664 -0.147 1.00 92.50 90 GLU A C 1
ATOM 735 O O . GLU A 1 90 ? -3.643 5.876 0.704 1.00 92.50 90 GLU A O 1
ATOM 740 N N . LYS A 1 91 ? -2.246 4.444 -0.303 1.00 91.31 91 LYS A N 1
ATOM 741 C CA . LYS A 1 91 ? -2.677 3.289 0.502 1.00 91.31 91 LYS A CA 1
ATOM 742 C C . LYS A 1 91 ? -2.443 3.486 1.998 1.00 91.31 91 LYS A C 1
ATOM 744 O O . LYS A 1 91 ? -3.263 3.053 2.803 1.00 91.31 91 LYS A O 1
ATOM 749 N N . MET A 1 92 ? -1.340 4.126 2.380 1.00 93.81 92 MET A N 1
ATOM 750 C CA . MET A 1 92 ? -1.042 4.418 3.781 1.00 93.81 92 MET A CA 1
ATOM 751 C C . MET A 1 92 ? -2.011 5.455 4.359 1.00 93.81 92 MET A C 1
ATOM 753 O O . MET A 1 92 ? -2.486 5.278 5.477 1.00 93.81 92 MET A O 1
ATOM 757 N N . ALA A 1 93 ? -2.354 6.488 3.590 1.00 96.69 93 ALA A N 1
ATOM 758 C CA . ALA A 1 93 ? -3.353 7.476 3.978 1.00 96.69 93 ALA A CA 1
ATOM 759 C C . ALA A 1 93 ? -4.731 6.824 4.167 1.00 96.69 93 ALA A C 1
ATOM 761 O O . ALA A 1 93 ? -5.358 7.028 5.205 1.00 96.69 93 ALA A O 1
ATOM 762 N N . MET A 1 94 ? -5.158 5.963 3.234 1.00 96.69 94 MET A N 1
ATOM 763 C CA . MET A 1 94 ? -6.398 5.190 3.378 1.00 96.69 94 MET A CA 1
ATOM 764 C C . MET A 1 94 ? -6.392 4.319 4.638 1.00 96.69 94 MET A C 1
ATOM 766 O O . MET A 1 94 ? -7.381 4.296 5.364 1.00 96.69 94 MET A O 1
ATOM 770 N N . PHE A 1 95 ? -5.278 3.642 4.939 1.00 96.25 95 PHE A N 1
ATOM 771 C CA . PHE A 1 95 ? -5.150 2.834 6.154 1.00 96.25 95 PHE A CA 1
ATOM 772 C C . PHE A 1 95 ? -5.296 3.672 7.434 1.00 96.25 95 PHE A C 1
ATOM 774 O O . PHE A 1 95 ? -5.998 3.262 8.359 1.00 96.25 95 PHE A O 1
ATOM 781 N N . ILE A 1 96 ? -4.673 4.856 7.485 1.00 97.31 96 ILE A N 1
ATOM 782 C CA . ILE A 1 96 ? -4.775 5.777 8.627 1.00 97.31 96 ILE A CA 1
ATOM 783 C C . ILE A 1 96 ? -6.219 6.255 8.806 1.00 97.31 96 ILE A C 1
ATOM 785 O O . ILE A 1 96 ? -6.753 6.170 9.910 1.00 97.31 96 ILE A O 1
ATOM 789 N N . ILE A 1 97 ? -6.863 6.715 7.729 1.00 97.19 97 ILE A N 1
ATOM 790 C CA . ILE A 1 97 ? -8.245 7.215 7.767 1.00 97.19 97 ILE A CA 1
ATOM 791 C C . ILE A 1 97 ? -9.203 6.106 8.209 1.00 97.19 97 ILE A C 1
ATOM 793 O O . ILE A 1 97 ? -10.002 6.320 9.116 1.00 97.19 97 ILE A O 1
ATOM 797 N N . LEU A 1 98 ? -9.088 4.910 7.628 1.00 97.12 98 LEU A N 1
ATOM 798 C CA . LEU A 1 98 ? -9.938 3.768 7.965 1.00 97.12 98 LEU A CA 1
ATOM 799 C C . LEU A 1 98 ? -9.765 3.348 9.430 1.00 97.12 98 LEU A C 1
ATOM 801 O O . LEU A 1 98 ? -10.746 3.100 10.125 1.00 97.12 98 LEU A O 1
ATOM 805 N N . THR A 1 99 ? -8.529 3.334 9.930 1.00 97.56 99 THR A N 1
ATOM 806 C CA . THR A 1 99 ? -8.256 3.044 11.346 1.00 97.56 99 THR A CA 1
ATOM 807 C C . THR A 1 99 ? -8.888 4.094 12.258 1.00 97.56 99 THR A C 1
ATOM 809 O O . THR A 1 99 ? -9.511 3.751 13.261 1.00 97.56 99 THR A O 1
ATOM 812 N N . LEU A 1 100 ? -8.778 5.375 11.901 1.00 97.44 100 LEU A N 1
ATOM 813 C CA . LEU A 1 100 ? -9.360 6.469 12.675 1.00 97.44 100 LEU A CA 1
ATOM 814 C C . LEU A 1 100 ? -10.893 6.406 12.680 1.00 97.44 100 LEU A C 1
ATOM 816 O O . LEU A 1 100 ? -11.497 6.592 13.733 1.00 97.44 100 LEU A O 1
ATOM 820 N N . MET A 1 101 ? -11.521 6.066 11.551 1.00 96.81 101 MET A N 1
ATOM 821 C CA . MET A 1 101 ? -12.967 5.831 11.468 1.00 96.81 101 MET A CA 1
ATOM 822 C C . MET A 1 101 ? -13.422 4.726 12.426 1.00 96.81 101 MET A C 1
ATOM 824 O O . MET A 1 101 ? -14.379 4.925 13.172 1.00 96.81 101 MET A O 1
ATOM 828 N N . ILE A 1 102 ? -12.711 3.593 12.459 1.00 95.06 102 ILE A N 1
ATOM 829 C CA . ILE A 1 102 ? -13.022 2.481 13.370 1.00 95.06 102 ILE A CA 1
ATOM 830 C C . ILE A 1 102 ? -12.895 2.920 14.831 1.00 95.06 102 ILE A C 1
ATOM 832 O O . ILE A 1 102 ? -13.761 2.605 15.642 1.00 95.06 102 ILE A O 1
ATOM 836 N N . ILE A 1 103 ? -11.845 3.671 15.174 1.00 97.06 103 ILE A N 1
ATOM 837 C CA . ILE A 1 103 ? -11.641 4.177 16.538 1.00 97.06 103 ILE A CA 1
ATOM 838 C C . ILE A 1 103 ? -12.788 5.104 16.955 1.00 97.06 103 ILE A C 1
ATOM 840 O O . ILE A 1 103 ? -13.349 4.940 18.037 1.00 97.06 103 ILE A O 1
ATOM 844 N N . VAL A 1 104 ? -13.163 6.057 16.098 1.00 96.56 104 VAL A N 1
ATOM 845 C CA . VAL A 1 104 ? -14.272 6.986 16.363 1.00 96.56 104 VAL A CA 1
ATOM 846 C C . VAL A 1 104 ? -15.588 6.225 16.549 1.00 96.56 104 VAL A C 1
ATOM 848 O O . VAL A 1 104 ? -16.317 6.494 17.504 1.00 96.56 104 VAL A O 1
ATOM 851 N N . ALA A 1 105 ? -15.868 5.238 15.694 1.00 92.38 105 ALA A N 1
ATOM 852 C CA . ALA A 1 105 ? -17.050 4.388 15.815 1.00 92.38 105 ALA A CA 1
ATOM 853 C C . ALA A 1 105 ? -17.046 3.572 17.121 1.00 92.38 105 ALA A C 1
ATOM 855 O O . ALA A 1 105 ? -18.054 3.521 17.823 1.00 92.38 105 ALA A O 1
ATOM 856 N N . ALA A 1 106 ? -15.902 2.996 17.499 1.00 91.50 106 ALA A N 1
ATOM 857 C CA . ALA A 1 106 ? -15.768 2.234 18.737 1.00 91.50 106 ALA A CA 1
ATOM 858 C C . ALA A 1 106 ? -16.026 3.107 19.976 1.00 91.50 106 ALA A C 1
ATOM 860 O O . ALA A 1 106 ? -16.760 2.696 20.876 1.00 91.50 106 ALA A O 1
ATOM 861 N N . PHE A 1 107 ? -15.491 4.333 20.012 1.00 93.88 107 PHE A N 1
ATOM 862 C CA . PHE A 1 107 ? -15.775 5.280 21.095 1.00 93.88 107 PHE A CA 1
ATOM 863 C C . PHE A 1 107 ? -17.252 5.663 21.167 1.00 93.88 107 PHE A C 1
ATOM 865 O O . PHE A 1 107 ? -17.791 5.794 22.265 1.00 93.88 107 PHE A O 1
ATOM 872 N N . ASN A 1 108 ? -17.916 5.806 20.019 1.00 91.38 108 ASN A N 1
ATOM 873 C CA . ASN A 1 108 ? -19.343 6.096 19.975 1.00 91.38 108 ASN A CA 1
ATOM 874 C C . ASN A 1 108 ? -20.174 4.965 20.610 1.00 91.38 108 ASN A C 1
ATOM 876 O O . ASN A 1 108 ? -20.998 5.231 21.483 1.00 91.38 108 ASN A O 1
ATOM 880 N N . ILE A 1 109 ? -19.896 3.705 20.256 1.00 90.00 109 ILE A N 1
ATOM 881 C CA . ILE A 1 109 ? -20.580 2.534 20.831 1.00 90.00 109 ILE A CA 1
ATOM 882 C C . ILE A 1 109 ? -20.342 2.450 22.343 1.00 90.00 109 ILE A C 1
ATOM 884 O O . ILE A 1 109 ? -21.287 2.267 23.109 1.00 90.00 109 ILE A O 1
ATOM 888 N N . VAL A 1 110 ? -19.095 2.627 22.792 1.00 90.62 110 VAL A N 1
ATOM 889 C CA . VAL A 1 110 ? -18.756 2.622 24.224 1.00 90.62 110 VAL A CA 1
ATOM 890 C C . VAL A 1 110 ? -19.498 3.734 24.968 1.00 90.62 110 VAL A C 1
ATOM 892 O O . VAL A 1 110 ? -20.042 3.481 26.041 1.00 90.62 110 VAL A O 1
ATOM 895 N N . GLY A 1 111 ? -19.577 4.938 24.395 1.00 92.12 111 GLY A N 1
ATOM 896 C CA . GLY A 1 111 ? -20.336 6.052 24.966 1.00 92.12 111 GLY A CA 1
ATOM 897 C C . GLY A 1 111 ? -21.817 5.715 25.153 1.00 92.12 111 GLY A C 1
ATOM 898 O O . GLY A 1 111 ? -22.365 5.919 26.236 1.00 92.12 111 GLY A O 1
ATOM 899 N N . THR A 1 112 ? -22.442 5.126 24.133 1.00 90.12 112 THR A N 1
ATOM 900 C CA . THR A 1 112 ? -23.844 4.685 24.186 1.00 90.12 112 THR A CA 1
ATOM 901 C C . THR A 1 112 ? -24.059 3.584 25.226 1.00 90.12 112 THR A C 1
ATOM 903 O O . THR A 1 112 ? -24.993 3.668 26.019 1.00 90.12 112 THR A O 1
ATOM 906 N N . LEU A 1 113 ? -23.173 2.587 25.302 1.00 89.12 113 LEU A N 1
ATOM 907 C CA . LEU A 1 113 ? -23.261 1.529 26.317 1.00 89.12 113 LEU A CA 1
ATOM 908 C C . LEU A 1 113 ? -23.138 2.091 27.737 1.00 89.12 113 LEU A C 1
ATOM 910 O O . LEU A 1 113 ? -23.900 1.703 28.618 1.00 89.12 113 LEU A O 1
ATOM 914 N N . ILE A 1 114 ? -22.220 3.033 27.970 1.00 90.44 114 ILE A N 1
ATOM 915 C CA . ILE A 1 114 ? -22.076 3.693 29.277 1.00 90.44 114 ILE A CA 1
ATOM 916 C C . ILE A 1 114 ? -23.358 4.446 29.650 1.00 90.44 114 ILE A C 1
ATOM 918 O O . ILE A 1 114 ? -23.768 4.401 30.812 1.00 90.44 114 ILE A O 1
ATOM 922 N N . MET A 1 115 ? -24.001 5.119 28.692 1.00 93.50 115 MET A N 1
ATOM 923 C CA . MET A 1 115 ? -25.287 5.785 28.917 1.00 93.50 115 MET A CA 1
ATOM 924 C C . MET A 1 115 ? -26.355 4.776 29.365 1.00 93.50 115 MET A C 1
ATOM 926 O O . MET A 1 115 ? -26.939 4.944 30.434 1.00 93.50 115 MET A O 1
ATOM 930 N N . VAL A 1 116 ? -26.520 3.671 28.630 1.00 89.56 116 VAL A N 1
ATOM 931 C CA . VAL A 1 116 ? -27.496 2.612 28.948 1.00 89.56 116 VAL A CA 1
ATOM 932 C C . VAL A 1 116 ? -27.236 1.980 30.321 1.00 89.56 116 VAL A C 1
ATOM 934 O O . VAL A 1 116 ? -28.168 1.759 31.094 1.00 89.56 116 VAL A O 1
ATOM 937 N N . VAL A 1 117 ? -25.971 1.723 30.670 1.00 88.88 117 VAL A N 1
ATOM 938 C CA . VAL A 1 117 ? -25.596 1.170 31.984 1.00 88.88 117 VAL A CA 1
ATOM 939 C C . VAL A 1 117 ? -25.999 2.114 33.117 1.00 88.88 117 VAL A C 1
ATOM 941 O O . VAL A 1 117 ? -26.530 1.660 34.133 1.00 88.88 117 VAL A O 1
ATOM 944 N N . ASN A 1 118 ? -25.755 3.417 32.956 1.00 89.81 118 ASN A N 1
ATOM 945 C CA . ASN A 1 118 ? -26.113 4.408 33.969 1.00 89.81 118 ASN A CA 1
ATOM 946 C C . ASN A 1 118 ? -27.632 4.518 34.145 1.00 89.81 118 ASN A C 1
ATOM 948 O O . ASN A 1 118 ? -28.103 4.536 35.284 1.00 89.81 118 ASN A O 1
ATOM 952 N N . ASP A 1 119 ? -28.398 4.489 33.055 1.00 92.75 119 ASP A N 1
ATOM 953 C CA . ASP A 1 119 ? -29.865 4.495 33.111 1.00 92.75 119 ASP A CA 1
ATOM 954 C C . ASP A 1 119 ? -30.421 3.246 33.818 1.00 92.75 119 ASP A C 1
ATOM 956 O O . ASP A 1 119 ? -31.423 3.314 34.535 1.00 92.75 119 ASP A O 1
ATOM 960 N N . LYS A 1 120 ? -29.738 2.102 33.687 1.00 90.50 120 LYS A N 1
ATOM 961 C CA . LYS A 1 120 ? -30.107 0.816 34.304 1.00 90.50 120 LYS A CA 1
ATOM 962 C C . LYS A 1 120 ? -29.507 0.565 35.687 1.00 90.50 120 LYS A C 1
ATOM 964 O O . LYS A 1 120 ? -29.688 -0.516 36.246 1.00 90.50 120 LYS A O 1
ATOM 969 N N . ASN A 1 121 ? -28.855 1.550 36.302 1.00 89.88 121 ASN A N 1
ATOM 970 C CA . ASN A 1 121 ? -28.141 1.361 37.569 1.00 89.88 121 ASN A CA 1
ATOM 971 C C . ASN A 1 121 ? -29.044 0.860 38.722 1.00 89.88 121 ASN A C 1
ATOM 973 O O . ASN A 1 121 ? -28.637 0.008 39.514 1.00 89.88 121 ASN A O 1
ATOM 977 N N . LYS A 1 122 ? -30.308 1.311 38.787 1.00 91.38 122 LYS A N 1
ATOM 978 C CA . LYS A 1 122 ? -31.286 0.820 39.781 1.00 91.38 122 LYS A CA 1
ATOM 979 C C . LYS A 1 122 ? -31.647 -0.652 39.566 1.00 91.38 122 LYS A C 1
ATOM 981 O O . LYS A 1 122 ? -31.644 -1.423 40.524 1.00 91.38 122 LYS A O 1
ATOM 986 N N . ASP A 1 123 ? -31.890 -1.050 38.320 1.00 91.19 123 ASP A N 1
ATOM 987 C CA . ASP A 1 123 ? -32.215 -2.435 37.956 1.00 91.19 123 ASP A CA 1
ATOM 988 C C . ASP A 1 123 ? -31.033 -3.372 38.282 1.00 91.19 123 ASP A C 1
ATOM 990 O O . ASP A 1 123 ? -31.208 -4.460 38.836 1.00 91.19 123 ASP A O 1
ATOM 994 N N . ILE A 1 124 ? -29.801 -2.907 38.037 1.00 90.81 124 ILE A N 1
ATOM 995 C CA . ILE A 1 124 ? -28.564 -3.614 38.398 1.00 90.81 124 ILE A CA 1
ATOM 996 C C . ILE A 1 124 ? -28.453 -3.809 39.919 1.00 90.81 124 ILE A C 1
ATOM 998 O O . ILE A 1 124 ? -28.049 -4.883 40.374 1.00 90.81 124 ILE A O 1
ATOM 1002 N N . ALA A 1 125 ? -28.809 -2.797 40.717 1.00 91.06 125 ALA A N 1
ATOM 1003 C CA . ALA A 1 125 ? -28.772 -2.877 42.178 1.00 91.06 125 ALA A CA 1
ATOM 1004 C C . ALA A 1 125 ? -29.769 -3.911 42.734 1.00 91.06 125 ALA A C 1
ATOM 1006 O O . ALA A 1 125 ? -29.435 -4.647 43.670 1.00 91.06 125 ALA A O 1
ATOM 1007 N N . ILE A 1 126 ? -30.953 -4.027 42.123 1.00 93.19 126 ILE A N 1
ATOM 1008 C CA . ILE A 1 126 ? -31.947 -5.057 42.463 1.00 93.19 126 ILE A CA 1
ATOM 1009 C C . ILE A 1 126 ? -31.383 -6.448 42.149 1.00 93.19 126 ILE A C 1
ATOM 1011 O O . ILE A 1 126 ? -31.351 -7.311 43.026 1.00 93.19 126 ILE A O 1
ATOM 1015 N N . LEU A 1 127 ? -30.846 -6.653 40.941 1.00 91.69 127 LEU A N 1
ATOM 1016 C CA . LEU A 1 127 ? -30.258 -7.936 40.535 1.00 91.69 127 LEU A CA 1
ATOM 1017 C C . LEU A 1 127 ? -29.087 -8.357 41.432 1.00 91.69 127 LEU A C 1
ATOM 1019 O O . LEU A 1 127 ? -28.992 -9.525 41.813 1.00 91.69 127 LEU A O 1
ATOM 1023 N N . LYS A 1 128 ? -28.206 -7.421 41.810 1.00 91.31 128 LYS A N 1
ATOM 1024 C CA . LYS A 1 128 ? -27.117 -7.705 42.759 1.00 91.31 128 LYS A CA 1
ATOM 1025 C C . LYS A 1 128 ? -27.643 -8.113 44.132 1.00 91.31 128 LYS A C 1
ATOM 1027 O O . LYS A 1 128 ? -27.111 -9.055 44.713 1.00 91.31 128 LYS A O 1
ATOM 1032 N N . SER A 1 129 ? -28.694 -7.457 44.620 1.00 93.44 129 SER A N 1
ATOM 1033 C CA . SER A 1 129 ? -29.342 -7.812 45.892 1.00 93.44 129 SER A CA 1
ATOM 1034 C C . SER A 1 129 ? -29.989 -9.201 45.846 1.00 93.44 129 SER A C 1
ATOM 1036 O O . SER A 1 129 ? -29.999 -9.906 46.849 1.00 93.44 129 SER A O 1
ATOM 1038 N N . MET A 1 130 ? -30.447 -9.638 44.670 1.00 92.94 130 MET A N 1
ATOM 1039 C CA . MET A 1 130 ? -30.943 -10.999 44.422 1.00 92.94 130 MET A CA 1
ATOM 1040 C C . MET A 1 130 ? -29.826 -12.049 44.241 1.00 92.94 130 MET A C 1
ATOM 1042 O O . MET A 1 130 ? -30.116 -13.215 43.982 1.00 92.94 130 MET A O 1
ATOM 1046 N N . GLY A 1 131 ? -28.550 -11.667 44.369 1.00 92.00 131 GLY A N 1
ATOM 1047 C CA . GLY A 1 131 ? -27.403 -12.578 44.287 1.00 92.00 131 GLY A CA 1
ATOM 1048 C C . GLY A 1 131 ? -26.714 -12.648 42.918 1.00 92.00 131 GLY A C 1
ATOM 1049 O O . GLY A 1 131 ? -25.839 -13.496 42.717 1.00 92.00 131 GLY A O 1
ATOM 1050 N N . ALA A 1 132 ? -27.055 -11.773 41.964 1.00 92.62 132 ALA A N 1
ATOM 1051 C CA . ALA A 1 132 ? -26.373 -11.735 40.672 1.00 92.62 132 ALA A CA 1
ATOM 1052 C C . ALA A 1 132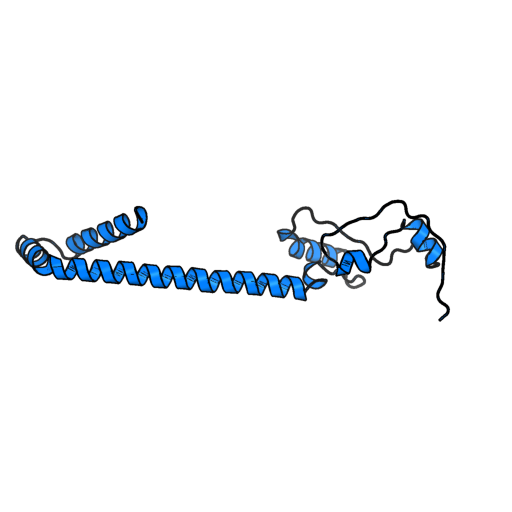 ? -24.905 -11.286 40.814 1.00 92.62 132 ALA A C 1
ATOM 1054 O O . ALA A 1 132 ? -24.586 -10.271 41.436 1.00 92.62 132 ALA A O 1
ATOM 1055 N N . ARG A 1 133 ? -23.988 -12.024 40.177 1.00 92.56 133 ARG A N 1
ATOM 1056 C CA . ARG A 1 133 ? -22.551 -11.698 40.150 1.00 92.56 133 ARG A CA 1
ATOM 1057 C C . ARG A 1 133 ? -22.267 -10.561 39.160 1.00 92.56 133 ARG A C 1
ATOM 1059 O O . ARG A 1 133 ? -22.837 -10.539 38.072 1.00 92.56 133 ARG A O 1
ATOM 1066 N N . SER A 1 134 ? -21.297 -9.690 39.467 1.00 88.75 134 SER A N 1
ATOM 1067 C CA . SER A 1 134 ? -20.863 -8.595 38.570 1.00 88.75 134 SER A CA 1
ATOM 1068 C C . SER A 1 134 ? -20.461 -9.081 37.168 1.00 88.75 134 SER A C 1
ATOM 1070 O O . SER A 1 134 ? -20.739 -8.411 36.181 1.00 88.75 134 SER A O 1
ATOM 1072 N N . LEU A 1 135 ? -19.872 -10.279 37.070 1.00 91.94 135 LEU A N 1
ATOM 1073 C CA . LEU A 1 135 ? -19.538 -10.930 35.796 1.00 91.94 135 LEU A CA 1
ATOM 1074 C C . LEU A 1 135 ? -20.773 -11.258 34.946 1.00 91.94 135 LEU A C 1
ATOM 1076 O O . LEU A 1 135 ? -20.712 -11.141 33.726 1.00 91.94 135 LEU A O 1
ATOM 1080 N N . SER A 1 136 ? -21.883 -11.669 35.567 1.00 89.56 136 SER A N 1
ATOM 1081 C CA . SER A 1 136 ? -23.125 -11.969 34.846 1.00 89.56 136 SER A CA 1
ATOM 1082 C C . SER A 1 136 ? -23.728 -10.699 34.254 1.00 89.56 136 SER A C 1
ATOM 1084 O O . SER A 1 136 ? -24.143 -10.710 33.104 1.00 89.56 136 SER A O 1
ATOM 1086 N N . ILE A 1 137 ? -23.693 -9.593 35.002 1.00 89.44 137 ILE A N 1
ATOM 1087 C CA . ILE A 1 137 ? -24.158 -8.279 34.534 1.00 89.44 137 ILE A CA 1
ATOM 1088 C C . ILE A 1 137 ? -23.265 -7.764 33.394 1.00 89.44 137 ILE A C 1
ATOM 1090 O O . ILE A 1 137 ? -23.769 -7.338 32.362 1.00 89.44 137 ILE A O 1
ATOM 1094 N N . MET A 1 138 ? -21.938 -7.884 33.524 1.00 89.06 138 MET A N 1
ATOM 1095 C CA . MET A 1 138 ? -20.990 -7.492 32.473 1.00 89.06 138 MET A CA 1
ATOM 1096 C C . MET A 1 138 ? -21.225 -8.252 31.158 1.00 89.06 138 MET A C 1
ATOM 1098 O O . MET A 1 138 ? -21.140 -7.660 30.086 1.00 89.06 138 MET A O 1
ATOM 1102 N N . LYS A 1 139 ? -21.564 -9.547 31.222 1.00 91.62 139 LYS A N 1
ATOM 1103 C CA . LYS A 1 139 ? -21.889 -10.341 30.027 1.00 91.62 139 LYS A CA 1
ATOM 1104 C C . LYS A 1 139 ? -23.111 -9.815 29.274 1.00 91.62 139 LYS A C 1
ATOM 1106 O O . LYS A 1 139 ? -23.098 -9.881 28.052 1.00 91.62 139 LYS A O 1
ATOM 1111 N N . ILE A 1 140 ? -24.127 -9.299 29.971 1.00 89.50 140 ILE A N 1
ATOM 1112 C CA . ILE A 1 140 ? -25.335 -8.743 29.339 1.00 89.50 140 ILE A CA 1
ATOM 1113 C C . ILE A 1 140 ? -24.958 -7.526 28.488 1.00 89.50 140 ILE A C 1
ATOM 1115 O O . ILE A 1 140 ? -25.284 -7.487 27.309 1.00 89.50 140 ILE A O 1
ATOM 1119 N N . PHE A 1 141 ? -24.176 -6.598 29.042 1.00 86.31 141 PHE A N 1
ATOM 1120 C CA . PHE A 1 141 ? -23.746 -5.398 28.316 1.00 86.31 141 PHE A CA 1
ATOM 1121 C C . PHE A 1 141 ? -22.746 -5.690 27.190 1.00 86.31 141 PHE A C 1
ATOM 1123 O O . PHE A 1 141 ? -22.789 -5.045 26.145 1.00 86.31 141 PHE A O 1
ATOM 1130 N N . ILE A 1 142 ? -21.870 -6.690 27.356 1.00 88.38 142 ILE A N 1
ATOM 1131 C CA . ILE A 1 142 ? -21.013 -7.165 26.256 1.00 88.38 142 ILE A CA 1
ATOM 1132 C C . ILE A 1 142 ? -21.870 -7.751 25.126 1.00 88.38 142 ILE A C 1
ATOM 1134 O O . ILE A 1 142 ? -21.582 -7.503 23.958 1.00 88.38 142 ILE A O 1
ATOM 1138 N N . LEU A 1 143 ? -22.919 -8.510 25.458 1.00 91.38 143 LEU A N 1
ATOM 1139 C CA . LEU A 1 143 ? -23.830 -9.085 24.471 1.00 91.38 143 LEU A CA 1
ATOM 1140 C C . LEU A 1 143 ? -24.643 -7.998 23.755 1.00 91.38 143 LEU A C 1
ATOM 1142 O O . LEU A 1 143 ? -24.761 -8.059 22.538 1.00 91.38 143 LEU A O 1
ATOM 1146 N N . GLU A 1 144 ? -25.142 -6.987 24.470 1.00 86.94 144 GLU A N 1
ATOM 1147 C CA . GLU A 1 144 ? -25.794 -5.822 23.856 1.00 86.94 144 GLU A CA 1
ATOM 1148 C C . GLU A 1 144 ? -24.850 -5.091 22.900 1.00 86.94 144 GLU A C 1
ATOM 1150 O O . GLU A 1 144 ? -25.225 -4.825 21.761 1.00 86.94 144 GLU A O 1
ATOM 1155 N N . GLY A 1 145 ? -23.604 -4.838 23.314 1.00 87.25 145 GLY A N 1
ATOM 1156 C CA . GLY A 1 145 ? -22.590 -4.238 22.445 1.00 87.25 145 GLY A CA 1
ATOM 1157 C C . GLY A 1 145 ? -22.305 -5.075 21.195 1.00 87.25 145 GLY A C 1
ATOM 1158 O O . GLY A 1 145 ? -22.174 -4.524 20.104 1.00 87.25 145 GLY A O 1
ATOM 1159 N N . LEU A 1 146 ? -22.259 -6.404 21.333 1.00 90.25 146 LEU A N 1
ATOM 1160 C CA . LEU A 1 146 ? -22.080 -7.329 20.212 1.00 90.25 146 LEU A CA 1
ATOM 1161 C C . LEU A 1 146 ? -23.288 -7.323 19.266 1.00 90.25 146 LEU A C 1
ATOM 1163 O O . LEU A 1 146 ? -23.099 -7.343 18.056 1.00 90.25 146 LEU A O 1
ATOM 1167 N N . ILE A 1 147 ? -24.513 -7.275 19.795 1.00 90.62 147 ILE A N 1
ATOM 1168 C CA . ILE A 1 147 ? -25.737 -7.193 18.988 1.00 90.62 147 ILE A CA 1
ATOM 1169 C C . ILE A 1 147 ? -25.752 -5.880 18.211 1.00 90.62 147 ILE A C 1
ATOM 1171 O O . ILE A 1 147 ? -25.876 -5.924 16.994 1.00 90.62 147 ILE A O 1
ATOM 1175 N N . ILE A 1 148 ? -25.538 -4.743 18.882 1.00 86.62 148 ILE A N 1
ATOM 1176 C CA . ILE A 1 148 ? -25.481 -3.420 18.243 1.00 86.62 148 ILE A CA 1
ATOM 1177 C C . ILE A 1 148 ? -24.423 -3.410 17.133 1.00 86.62 148 ILE A C 1
ATOM 1179 O O . ILE A 1 148 ? -24.707 -2.936 16.039 1.00 86.62 148 ILE A O 1
ATOM 1183 N N . GLY A 1 149 ? -23.240 -3.979 17.387 1.00 84.88 149 GLY A N 1
ATOM 1184 C CA . GLY A 1 149 ? -22.162 -4.067 16.401 1.00 84.88 149 GLY A CA 1
ATOM 1185 C C . GLY A 1 149 ? -22.373 -5.084 15.271 1.00 84.88 149 GLY A C 1
ATOM 1186 O O . GLY A 1 149 ? -21.679 -4.993 14.267 1.00 84.88 149 GLY A O 1
ATOM 1187 N N . LEU A 1 150 ? -23.274 -6.062 15.420 1.00 89.75 150 LEU A N 1
ATOM 1188 C CA . LEU A 1 150 ? -23.644 -7.009 14.356 1.00 89.75 150 LEU A CA 1
ATOM 1189 C C . LEU A 1 150 ? -24.832 -6.518 13.522 1.00 89.75 150 LEU A C 1
ATOM 1191 O O . LEU A 1 150 ? -24.956 -6.897 12.360 1.00 89.75 150 LEU A O 1
ATOM 1195 N N . THR A 1 151 ? -25.740 -5.753 14.131 1.00 85.81 151 THR A N 1
ATOM 1196 C CA . THR A 1 151 ? -26.927 -5.205 13.460 1.00 85.81 151 THR A CA 1
ATOM 1197 C C . THR A 1 151 ? -26.683 -3.848 12.809 1.00 85.81 151 THR A C 1
ATOM 1199 O O . THR A 1 151 ? -27.426 -3.491 11.898 1.00 85.81 151 THR A O 1
ATOM 1202 N N . GLY A 1 152 ? -25.706 -3.086 13.310 1.00 71.12 152 GLY A N 1
ATOM 1203 C CA . GLY A 1 152 ? -25.231 -1.835 12.713 1.00 71.12 152 GLY A CA 1
ATOM 1204 C C . GLY A 1 152 ? -24.171 -2.087 11.655 1.00 71.12 152 GLY A C 1
ATOM 1205 O O . GLY A 1 152 ? -24.171 -1.326 10.665 1.00 71.12 152 GLY A O 1
#

Sequence (152 aa):
MVPRSKRFEVVGIFDSGMYEYDSSLAYISLDNAQHFLNKSNAATGIEVKAKDIYKIKQLSKRIKERLGISYRVRDWMEMHKNLYAALKLEKMAMFIILTLMIIVAAFNIVGTLIMVVNDKNKDIAILKSMGARSLSIMKIFILEGLIIGLTG

Mean predicted aligned error: 10.28 Å

Radius of gyration: 32.4 Å; Cα contacts (8 Å, |Δi|>4): 37; chains: 1; bounding box: 60×30×89 Å

Secondary structure (DSSP, 8-state):
-PPP------------S-HHHHTT-----HHHHHHHTT-TT--S------S-GGGHHHHHHHHHHHH-TTS----HHHHTHHHHHHHHHHHHHHHHHHHHHHHHHHHHHHHHHHHHHHHTHHHHHHHHHTT--HHHHHHHHHHHHHHHHHH-

pLDDT: mean 87.62, std 5.95, range [50.62, 97.56]